Protein AF-A0A5J4Q6Z5-F1 (afdb_monomer_lite)

Sequence (109 aa):
NFHLAFLMHFSRFLGLYPNLNNYHKGDYFDMLNAVFTSEKPQLHASFIYPEEASHLPMLIRMNYKTMHLYKMNRTERIRCLTMINEYYRIHLPGFPELKSLKVLQELFD

Structure (mmCIF, N/CA/C/O backbone):
data_AF-A0A5J4Q6Z5-F1
#
_entry.id   AF-A0A5J4Q6Z5-F1
#
loop_
_atom_site.group_PDB
_atom_site.id
_atom_site.type_symbol
_atom_site.label_atom_id
_atom_site.label_alt_id
_atom_site.label_comp_id
_atom_site.label_asym_id
_atom_site.label_entity_id
_atom_site.label_seq_id
_atom_site.pdbx_PDB_ins_code
_atom_site.Cartn_x
_atom_site.Cartn_y
_atom_site.Cartn_z
_atom_site.occupancy
_atom_site.B_iso_or_equiv
_atom_site.auth_seq_id
_atom_site.auth_comp_id
_atom_site.auth_asym_id
_atom_site.auth_atom_id
_atom_site.pdbx_PDB_model_num
ATOM 1 N N . ASN A 1 1 ? -7.783 -4.307 12.546 1.00 85.62 1 ASN A N 1
ATOM 2 C CA . ASN A 1 1 ? -7.836 -4.750 11.131 1.00 85.62 1 ASN A CA 1
ATOM 3 C C . ASN A 1 1 ? -8.984 -4.150 10.343 1.00 85.62 1 ASN A C 1
ATOM 5 O O . ASN A 1 1 ? -8.794 -3.928 9.158 1.00 85.62 1 ASN A O 1
ATOM 9 N N . PHE A 1 2 ? -10.128 -3.837 10.966 1.00 86.50 2 PHE A N 1
ATOM 10 C CA . PHE A 1 2 ? -11.244 -3.175 10.280 1.00 86.50 2 PHE A CA 1
ATOM 11 C C . PHE A 1 2 ? -10.817 -1.977 9.426 1.00 86.50 2 PHE A C 1
ATOM 13 O O . PHE A 1 2 ? -11.132 -1.952 8.247 1.00 86.50 2 PHE A O 1
ATOM 20 N N . HIS A 1 3 ? -10.026 -1.049 9.969 1.00 83.50 3 HIS A N 1
ATOM 21 C CA . HIS A 1 3 ? -9.583 0.137 9.224 1.00 83.50 3 HIS A CA 1
ATOM 22 C C . HIS A 1 3 ? -8.692 -0.176 8.022 1.00 83.50 3 HIS A C 1
ATOM 24 O O . HIS A 1 3 ? -8.788 0.506 7.010 1.00 83.50 3 HIS A O 1
ATOM 30 N N . LEU A 1 4 ? -7.865 -1.222 8.111 1.00 87.75 4 LEU A N 1
ATOM 31 C CA . LEU A 1 4 ? -7.059 -1.681 6.981 1.00 87.75 4 LEU A CA 1
ATOM 32 C C . LEU A 1 4 ? -7.975 -2.178 5.862 1.00 87.75 4 LEU A C 1
ATOM 34 O O . LEU A 1 4 ? -7.892 -1.688 4.743 1.00 87.75 4 LEU A O 1
ATOM 38 N N . ALA A 1 5 ? 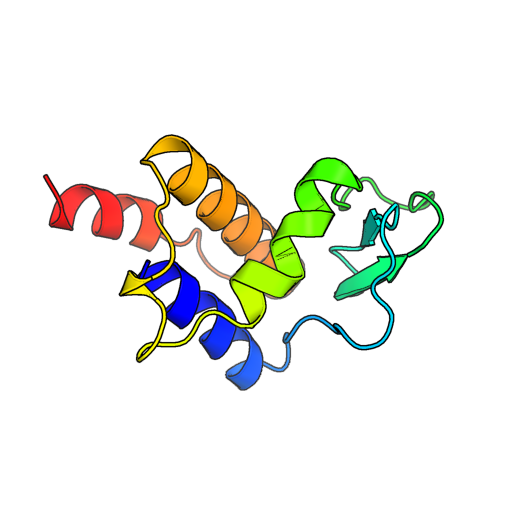-8.911 -3.075 6.187 1.00 89.88 5 ALA A N 1
ATOM 39 C CA . ALA A 1 5 ? -9.905 -3.545 5.226 1.00 89.88 5 ALA A CA 1
ATOM 40 C C . ALA A 1 5 ? -10.736 -2.376 4.669 1.00 89.88 5 ALA A C 1
ATOM 42 O O . ALA A 1 5 ? -10.892 -2.253 3.463 1.00 89.88 5 ALA A O 1
ATOM 43 N N . PHE A 1 6 ? -11.209 -1.467 5.518 1.00 88.56 6 PHE A N 1
ATOM 44 C CA . PHE A 1 6 ? -11.975 -0.303 5.086 1.00 88.56 6 PHE A CA 1
ATOM 45 C C . PHE A 1 6 ? -11.201 0.555 4.078 1.00 88.56 6 PHE A C 1
ATOM 47 O O . PHE A 1 6 ? -11.701 0.783 2.982 1.00 88.56 6 PHE A O 1
ATOM 54 N N . LEU A 1 7 ? -9.975 0.982 4.402 1.00 88.00 7 LEU A N 1
ATOM 55 C CA . LEU A 1 7 ? -9.178 1.840 3.520 1.00 88.00 7 LEU A CA 1
ATOM 56 C C . LEU A 1 7 ? -8.783 1.125 2.221 1.00 88.00 7 LEU A C 1
ATOM 58 O O . LEU A 1 7 ? -8.778 1.742 1.158 1.00 88.00 7 LEU A O 1
ATOM 62 N N . MET A 1 8 ? -8.502 -0.177 2.265 1.00 88.69 8 MET A N 1
ATOM 63 C CA . MET A 1 8 ? -8.201 -0.933 1.047 1.00 88.69 8 MET A CA 1
ATOM 64 C C . MET A 1 8 ? -9.416 -1.090 0.133 1.00 88.69 8 MET A C 1
ATOM 66 O O . MET A 1 8 ? -9.283 -1.047 -1.084 1.00 88.69 8 MET A O 1
ATOM 70 N N . HIS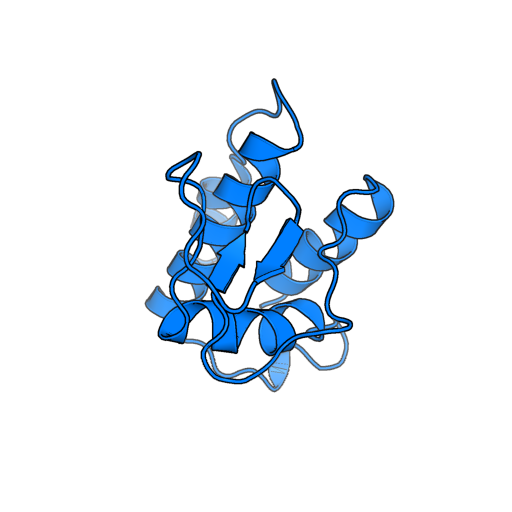 A 1 9 ? -10.612 -1.256 0.694 1.00 88.44 9 HIS A N 1
ATOM 71 C CA . HIS A 1 9 ? -11.838 -1.339 -0.103 1.00 88.44 9 HIS A CA 1
ATOM 72 C C . HIS A 1 9 ? -12.300 0.043 -0.569 1.00 88.44 9 HIS A C 1
ATOM 74 O O . HIS A 1 9 ? -12.860 0.164 -1.657 1.00 88.44 9 HIS A O 1
ATOM 80 N N . PHE A 1 10 ? -12.032 1.089 0.217 1.00 88.06 10 PHE A N 1
ATOM 81 C CA . PHE A 1 10 ? -12.356 2.468 -0.131 1.00 88.06 10 PHE A CA 1
ATOM 82 C C . PHE A 1 10 ? -11.608 2.940 -1.384 1.00 88.06 10 PHE A C 1
ATOM 84 O O . PHE A 1 10 ? -12.213 3.594 -2.233 1.00 88.06 10 PHE A O 1
ATOM 91 N N . SER A 1 11 ? -10.358 2.503 -1.588 1.00 89.12 11 SER A N 1
ATOM 92 C CA . SER A 1 11 ? -9.579 2.876 -2.778 1.00 89.12 11 SER A CA 1
ATOM 93 C C . SER A 1 11 ? -10.249 2.417 -4.075 1.00 89.12 11 SER A C 1
ATOM 95 O O . SER A 1 11 ? -10.138 3.091 -5.097 1.00 89.12 11 SER A O 1
ATOM 97 N N . ARG A 1 12 ? -11.035 1.329 -4.032 1.00 89.44 12 ARG A N 1
ATOM 98 C CA . ARG A 1 12 ? -11.832 0.859 -5.172 1.00 89.44 12 ARG A CA 1
ATOM 99 C C . ARG A 1 12 ? -12.921 1.839 -5.581 1.00 89.44 12 ARG A C 1
ATOM 101 O O . ARG A 1 12 ? -13.134 2.031 -6.772 1.00 89.44 12 ARG A O 1
ATOM 108 N N . PHE A 1 13 ? -13.588 2.468 -4.619 1.00 87.38 13 PHE A N 1
ATOM 109 C CA . PHE A 1 13 ? -14.615 3.471 -4.910 1.00 87.38 13 PHE A CA 1
ATOM 110 C C . PHE A 1 13 ? -14.021 4.771 -5.458 1.00 87.38 13 PHE A C 1
ATOM 112 O O . PHE A 1 13 ? -14.701 5.492 -6.177 1.00 87.38 13 PHE A O 1
ATOM 119 N N . LEU A 1 14 ? -12.748 5.036 -5.162 1.00 88.06 14 LEU A N 1
ATOM 120 C CA . LEU A 1 14 ? -12.006 6.181 -5.686 1.00 88.06 14 LEU A CA 1
ATOM 121 C C . LEU A 1 14 ? -11.369 5.923 -7.060 1.00 88.06 14 LEU A C 1
ATOM 123 O O . LEU A 1 14 ? -10.769 6.830 -7.624 1.00 88.06 14 LEU A O 1
ATOM 127 N N . GLY A 1 15 ? -11.467 4.701 -7.597 1.00 89.25 15 GLY A N 1
ATOM 128 C CA . GLY A 1 15 ? -10.795 4.322 -8.846 1.00 89.25 15 GLY A CA 1
ATOM 129 C C . GLY A 1 15 ? -9.282 4.114 -8.706 1.00 89.25 15 GLY A C 1
ATOM 130 O O . GLY A 1 15 ? -8.582 4.054 -9.708 1.00 89.25 15 GLY A O 1
ATOM 131 N N . LEU A 1 16 ? -8.780 3.973 -7.475 1.00 89.69 16 LEU A N 1
ATOM 132 C CA . LEU A 1 16 ? -7.359 3.862 -7.128 1.00 89.69 16 LEU A CA 1
ATOM 133 C C . LEU A 1 16 ? -7.007 2.465 -6.606 1.00 89.69 16 LEU A C 1
ATOM 135 O O . LEU A 1 16 ? -6.146 2.310 -5.740 1.00 89.69 16 LEU A O 1
ATOM 139 N N . TYR A 1 17 ? -7.728 1.432 -7.034 1.00 90.25 17 TYR A N 1
ATOM 140 C CA . TYR A 1 17 ? -7.481 0.086 -6.530 1.00 90.25 17 TYR A CA 1
ATOM 141 C C . TYR A 1 17 ? -6.177 -0.478 -7.115 1.00 90.25 17 TYR A C 1
ATOM 143 O O . TYR A 1 17 ? -6.036 -0.487 -8.339 1.00 90.25 17 TYR A O 1
ATOM 151 N N . PRO A 1 18 ? -5.243 -0.974 -6.284 1.00 90.56 18 PRO A N 1
ATOM 152 C CA . PRO A 1 18 ? -3.979 -1.514 -6.769 1.00 90.56 18 PRO A CA 1
ATOM 153 C C . PRO A 1 18 ? -4.193 -2.757 -7.639 1.00 90.56 18 PRO A C 1
ATOM 155 O O . PRO A 1 18 ? -5.023 -3.621 -7.334 1.00 90.56 18 PRO A O 1
ATOM 158 N N . ASN A 1 19 ? -3.419 -2.871 -8.717 1.00 87.44 19 ASN A N 1
ATOM 159 C CA . ASN A 1 19 ? -3.485 -4.010 -9.621 1.00 87.44 19 ASN A CA 1
ATOM 160 C C . ASN A 1 19 ? -2.692 -5.199 -9.058 1.00 87.44 19 ASN A C 1
ATOM 162 O O . ASN A 1 19 ? -1.479 -5.134 -8.866 1.00 87.44 19 ASN A O 1
ATOM 166 N N . LEU A 1 20 ? -3.396 -6.308 -8.828 1.00 81.38 20 LEU A N 1
ATOM 167 C CA . LEU A 1 20 ? -2.844 -7.534 -8.249 1.00 81.38 20 LEU A CA 1
ATOM 168 C C . LEU A 1 20 ? -2.485 -8.625 -9.261 1.00 81.38 20 LEU A C 1
ATOM 170 O O . LEU A 1 20 ? -1.943 -9.654 -8.861 1.00 81.38 20 LEU A O 1
ATOM 174 N N . ASN A 1 21 ? -2.837 -8.461 -10.534 1.00 80.94 21 ASN A N 1
ATOM 175 C CA . ASN A 1 21 ? -2.953 -9.596 -11.452 1.00 80.94 21 ASN A CA 1
ATOM 176 C C . ASN A 1 21 ? -1.616 -10.283 -11.778 1.00 80.94 21 ASN A C 1
ATOM 178 O O . ASN A 1 21 ? -1.632 -11.428 -12.215 1.00 80.94 21 ASN A O 1
ATOM 182 N N . ASN A 1 22 ? -0.483 -9.626 -11.511 1.00 79.81 22 ASN A N 1
ATOM 183 C CA . ASN A 1 22 ? 0.845 -10.072 -11.936 1.00 79.81 22 ASN A CA 1
ATOM 184 C C . ASN A 1 22 ? 1.876 -10.110 -10.796 1.00 79.81 22 ASN A C 1
ATOM 186 O O . ASN A 1 22 ? 3.063 -9.957 -11.057 1.00 79.81 22 ASN A O 1
ATOM 190 N N . TYR A 1 23 ? 1.450 -10.264 -9.538 1.00 91.69 23 TYR A N 1
ATOM 191 C CA . TYR A 1 23 ? 2.409 -10.386 -8.437 1.00 91.69 23 TYR A CA 1
ATOM 192 C C . TYR A 1 23 ? 3.189 -11.706 -8.502 1.00 91.69 23 TYR A C 1
ATOM 194 O O . TYR A 1 23 ? 2.594 -12.787 -8.462 1.00 91.69 23 TYR A O 1
ATOM 202 N N . HIS A 1 24 ? 4.515 -11.607 -8.461 1.00 93.38 24 HIS A N 1
ATOM 203 C CA . HIS A 1 24 ? 5.439 -12.712 -8.246 1.00 93.38 24 HIS A CA 1
ATOM 204 C C . HIS A 1 24 ? 6.324 -12.452 -7.025 1.00 93.38 24 HIS A C 1
ATOM 206 O O . HIS A 1 24 ? 6.654 -11.320 -6.667 1.00 93.38 24 HIS A O 1
ATOM 212 N N . LYS A 1 25 ? 6.743 -13.531 -6.356 1.00 93.00 25 LYS A N 1
ATOM 213 C CA . LYS A 1 25 ? 7.673 -13.423 -5.229 1.00 93.00 25 LYS A CA 1
ATOM 214 C C . LYS A 1 25 ? 8.982 -12.794 -5.713 1.00 93.00 25 LYS A C 1
ATOM 216 O O . LYS A 1 25 ? 9.646 -13.366 -6.569 1.00 93.00 25 LYS A O 1
ATOM 221 N N . GLY A 1 26 ? 9.369 -11.674 -5.108 1.00 95.19 26 GLY A N 1
ATOM 222 C CA . GLY A 1 26 ? 10.545 -10.903 -5.520 1.00 95.19 26 GLY A CA 1
ATOM 223 C C . GLY A 1 26 ? 10.206 -9.601 -6.246 1.00 95.19 26 GLY A C 1
ATOM 224 O O . GLY A 1 26 ? 11.097 -8.774 -6.396 1.00 95.19 26 GLY A O 1
ATOM 225 N N . ASP A 1 27 ? 8.941 -9.380 -6.612 1.00 96.81 27 ASP A N 1
ATOM 226 C CA . ASP A 1 27 ? 8.518 -8.129 -7.235 1.00 96.81 27 ASP A CA 1
ATOM 227 C C . ASP A 1 27 ? 8.478 -6.968 -6.237 1.00 96.81 27 ASP A C 1
ATOM 229 O O . ASP A 1 27 ? 8.059 -7.111 -5.084 1.00 96.81 27 ASP A O 1
ATOM 233 N N . TYR A 1 28 ? 8.850 -5.794 -6.730 1.00 96.44 28 TYR A N 1
ATOM 234 C CA . TYR A 1 28 ? 8.587 -4.503 -6.117 1.00 96.44 28 TYR A CA 1
ATOM 235 C C . TYR A 1 28 ? 7.118 -4.131 -6.318 1.00 96.44 28 TYR A C 1
ATOM 237 O O . TYR A 1 28 ? 6.450 -4.632 -7.223 1.00 96.44 28 TYR A O 1
ATOM 245 N N . PHE A 1 29 ? 6.618 -3.204 -5.506 1.00 95.88 29 PHE A N 1
ATOM 246 C CA . PHE A 1 29 ? 5.356 -2.533 -5.801 1.00 95.88 29 PHE A CA 1
ATOM 247 C C . PHE A 1 29 ? 5.624 -1.075 -6.153 1.00 95.88 29 PHE A C 1
ATOM 249 O O . PHE A 1 29 ? 6.092 -0.304 -5.315 1.00 95.88 29 PHE A O 1
ATOM 256 N N . ASP A 1 30 ? 5.335 -0.703 -7.394 1.00 95.62 30 ASP A N 1
ATOM 257 C CA . ASP A 1 30 ? 5.357 0.676 -7.851 1.00 95.62 30 ASP A CA 1
ATOM 258 C C . ASP A 1 30 ? 4.124 1.394 -7.290 1.00 95.62 30 ASP A C 1
ATOM 260 O O . ASP A 1 30 ? 2.989 1.132 -7.695 1.00 95.62 30 ASP A O 1
ATOM 264 N N . MET A 1 31 ? 4.341 2.295 -6.328 1.00 94.62 31 MET A N 1
ATOM 265 C CA . MET A 1 31 ? 3.240 2.999 -5.671 1.00 94.62 31 MET A CA 1
ATOM 266 C C . MET A 1 31 ? 2.609 4.062 -6.566 1.00 94.62 31 MET A C 1
ATOM 268 O O . MET A 1 31 ? 1.435 4.374 -6.376 1.00 94.62 31 MET A O 1
ATOM 272 N N . LEU A 1 32 ? 3.362 4.610 -7.524 1.00 94.25 32 LEU A N 1
ATOM 273 C CA . LEU A 1 32 ? 2.877 5.642 -8.434 1.00 94.25 32 LEU A CA 1
ATOM 274 C C . LEU A 1 32 ? 1.968 5.035 -9.500 1.00 94.25 32 LEU A C 1
ATOM 276 O O . LEU A 1 32 ? 0.887 5.552 -9.755 1.00 94.25 32 LEU A O 1
ATOM 280 N N . ASN A 1 33 ? 2.383 3.908 -10.076 1.00 94.00 33 ASN A N 1
ATOM 281 C CA . ASN A 1 33 ? 1.618 3.205 -11.106 1.00 94.00 33 ASN A CA 1
ATOM 282 C C . ASN A 1 33 ? 0.648 2.157 -10.533 1.00 94.00 33 ASN A C 1
ATOM 284 O O . ASN A 1 33 ? -0.143 1.580 -11.276 1.00 94.00 33 ASN A O 1
ATOM 288 N N . ALA A 1 34 ? 0.694 1.919 -9.219 1.00 94.25 34 ALA A N 1
ATOM 289 C CA . ALA A 1 34 ? -0.155 0.977 -8.492 1.00 94.25 34 ALA A CA 1
ATOM 290 C C . ALA A 1 34 ? -0.088 -0.472 -9.021 1.00 94.25 34 ALA A C 1
ATOM 292 O O . ALA A 1 34 ? -1.099 -1.182 -9.063 1.00 94.25 34 ALA A O 1
ATOM 293 N N . VAL A 1 35 ? 1.105 -0.916 -9.423 1.00 94.62 35 VAL A N 1
ATOM 294 C CA . VAL A 1 35 ? 1.363 -2.227 -10.041 1.00 94.62 35 VAL A CA 1
ATOM 295 C C . VAL A 1 35 ? 2.588 -2.897 -9.424 1.00 94.62 35 VAL A C 1
ATOM 297 O O . VAL A 1 35 ? 3.487 -2.235 -8.910 1.00 94.62 35 VAL A O 1
ATOM 300 N N . PHE A 1 36 ? 2.647 -4.224 -9.508 1.00 95.31 36 PHE A N 1
ATOM 301 C CA . PHE A 1 36 ? 3.875 -4.962 -9.215 1.00 95.31 36 PHE A CA 1
ATOM 302 C C . PHE A 1 36 ? 4.837 -4.924 -10.403 1.00 95.31 36 PHE A C 1
ATOM 304 O O . PHE A 1 36 ? 4.406 -5.016 -11.555 1.00 95.31 36 PHE A O 1
ATOM 311 N N . THR A 1 37 ? 6.132 -4.807 -10.113 1.00 95.44 37 THR A N 1
ATOM 312 C CA . THR A 1 37 ? 7.208 -4.776 -11.110 1.00 95.44 37 THR A CA 1
ATOM 313 C C . THR A 1 37 ? 8.366 -5.665 -10.667 1.00 95.44 37 THR A C 1
ATOM 315 O O . THR A 1 37 ? 8.798 -5.610 -9.517 1.00 95.44 37 THR A O 1
ATOM 318 N N . SER A 1 38 ? 8.916 -6.472 -11.575 1.00 96.12 38 SER A N 1
ATOM 319 C CA . SER A 1 38 ? 10.057 -7.348 -11.254 1.00 96.12 38 SER A CA 1
ATOM 320 C C . SER A 1 38 ? 11.381 -6.597 -11.123 1.00 96.12 38 SER A C 1
ATOM 322 O O . SER A 1 38 ? 12.319 -7.084 -10.497 1.00 96.12 38 SER A O 1
ATOM 324 N N . GLU A 1 39 ? 11.450 -5.384 -11.667 1.00 95.69 39 GLU A N 1
ATOM 325 C CA . GLU A 1 39 ? 12.590 -4.487 -11.520 1.00 95.69 39 GLU A CA 1
ATOM 326 C C . GLU A 1 39 ? 12.245 -3.314 -10.602 1.00 95.69 39 GLU A C 1
ATOM 328 O O . GLU A 1 39 ? 11.098 -2.858 -10.538 1.00 95.69 39 GLU A O 1
ATOM 333 N N . LYS A 1 40 ? 13.265 -2.801 -9.907 1.00 96.75 40 LYS A N 1
ATOM 334 C CA . LYS A 1 40 ? 13.152 -1.586 -9.101 1.00 96.75 40 LYS A CA 1
ATOM 335 C C . LYS A 1 40 ? 12.838 -0.392 -10.016 1.00 96.75 40 LYS A C 1
ATOM 337 O O . LYS A 1 40 ? 13.630 -0.143 -10.931 1.00 96.75 40 LYS A O 1
ATOM 342 N N . PRO A 1 41 ? 11.773 0.391 -9.748 1.00 96.50 41 PRO A N 1
ATOM 343 C CA . PRO A 1 41 ? 11.516 1.632 -10.474 1.00 96.50 41 PRO A CA 1
ATOM 344 C C . PRO A 1 41 ? 12.723 2.580 -10.428 1.00 96.50 41 PRO A C 1
ATOM 346 O O . PRO A 1 41 ? 13.286 2.830 -9.362 1.00 96.50 41 PRO A O 1
ATOM 349 N N . GLN A 1 42 ? 13.134 3.093 -11.592 1.00 96.44 42 GLN A N 1
ATOM 350 C CA . GLN A 1 42 ? 14.331 3.942 -11.733 1.00 96.44 42 GLN A CA 1
ATOM 351 C C . GLN A 1 42 ? 14.012 5.442 -11.768 1.00 96.44 42 GLN A C 1
ATOM 353 O O . GLN A 1 42 ? 14.876 6.267 -11.488 1.00 96.44 42 GLN A O 1
ATOM 358 N N . LEU A 1 43 ? 12.775 5.806 -12.119 1.00 95.94 43 LEU A N 1
ATOM 359 C CA . LEU A 1 43 ? 12.375 7.198 -12.358 1.00 95.94 43 LEU A CA 1
ATOM 360 C C . LEU A 1 43 ? 11.877 7.922 -11.098 1.00 95.94 43 LEU A C 1
ATOM 362 O O . LEU A 1 43 ? 11.743 9.142 -11.108 1.00 95.94 43 LEU A O 1
ATOM 366 N N . HIS A 1 44 ? 11.591 7.196 -10.015 1.00 95.19 44 HIS A N 1
ATOM 367 C CA . HIS A 1 44 ? 11.123 7.765 -8.752 1.00 95.19 44 HIS A CA 1
ATOM 368 C C . HIS A 1 44 ? 11.450 6.861 -7.561 1.00 95.19 44 HIS A C 1
ATOM 370 O O . HIS A 1 44 ? 11.726 5.672 -7.705 1.00 95.19 44 HIS A O 1
ATOM 376 N N . ALA A 1 45 ? 11.364 7.430 -6.357 1.00 94.62 45 ALA A N 1
ATOM 377 C CA . ALA A 1 45 ? 11.594 6.717 -5.101 1.00 94.62 45 ALA A CA 1
ATOM 378 C C . ALA A 1 45 ? 10.321 6.095 -4.490 1.00 94.62 45 ALA A C 1
ATOM 380 O O . ALA A 1 45 ? 10.406 5.383 -3.496 1.00 94.62 45 ALA A O 1
ATOM 381 N N . SER A 1 46 ? 9.142 6.358 -5.064 1.00 95.19 46 SER A N 1
ATOM 382 C CA . SER A 1 46 ? 7.852 5.869 -4.556 1.00 95.19 46 SER A CA 1
ATOM 383 C C . SER A 1 46 ? 7.589 4.413 -4.945 1.00 95.19 46 SER A C 1
ATOM 385 O O . SER A 1 46 ? 6.805 4.128 -5.847 1.00 95.19 46 SER A O 1
ATOM 387 N N . PHE A 1 47 ? 8.264 3.486 -4.278 1.00 95.56 47 PHE A N 1
ATOM 388 C CA . PHE A 1 47 ? 8.070 2.050 -4.459 1.00 95.56 47 PHE A CA 1
ATOM 389 C C . PHE A 1 47 ? 8.273 1.304 -3.137 1.00 95.56 47 PHE A C 1
ATOM 391 O O . PHE A 1 47 ? 8.871 1.827 -2.199 1.00 95.56 47 PHE A O 1
ATOM 398 N N . ILE A 1 48 ? 7.795 0.065 -3.079 1.00 94.62 48 ILE A N 1
ATOM 399 C CA . ILE A 1 48 ? 7.944 -0.826 -1.925 1.00 94.62 48 ILE A CA 1
ATOM 400 C C . ILE A 1 48 ? 8.865 -1.979 -2.313 1.00 94.62 48 ILE A C 1
ATOM 402 O O . ILE A 1 48 ? 8.739 -2.548 -3.401 1.00 94.62 48 ILE A O 1
ATOM 406 N N . TYR A 1 49 ? 9.797 -2.317 -1.423 1.00 95.88 49 TYR A N 1
ATOM 407 C CA . TYR A 1 49 ? 10.736 -3.416 -1.632 1.00 95.88 49 TYR A CA 1
ATOM 408 C C . TYR A 1 49 ? 10.040 -4.785 -1.581 1.00 95.88 49 TYR A C 1
ATOM 410 O O . TYR A 1 49 ? 9.016 -4.926 -0.909 1.00 95.88 49 TYR A O 1
ATOM 418 N N . PRO A 1 50 ? 10.606 -5.824 -2.220 1.00 95.56 50 PRO A N 1
ATOM 419 C CA . PRO A 1 50 ? 9.924 -7.105 -2.387 1.00 95.56 50 PRO A CA 1
ATOM 420 C C . PRO A 1 50 ? 9.492 -7.810 -1.104 1.00 95.56 50 PRO A C 1
ATOM 422 O O . PRO A 1 50 ? 8.433 -8.438 -1.065 1.00 95.56 50 PRO A O 1
ATOM 425 N N . GLU A 1 51 ? 10.296 -7.700 -0.045 1.00 92.00 51 GLU A N 1
ATOM 426 C CA . GLU A 1 51 ? 9.971 -8.270 1.262 1.00 92.00 51 GLU A CA 1
ATOM 427 C C . GLU A 1 51 ? 8.644 -7.708 1.785 1.00 92.00 51 GLU A C 1
ATOM 429 O O . GLU A 1 51 ? 7.731 -8.459 2.121 1.00 92.00 51 GLU A O 1
ATOM 434 N N . GLU A 1 52 ? 8.493 -6.387 1.762 1.00 89.50 52 GLU A N 1
ATOM 435 C CA . GLU A 1 52 ? 7.298 -5.708 2.255 1.00 89.50 52 GLU A CA 1
ATOM 436 C C . GLU A 1 52 ? 6.131 -5.804 1.267 1.00 89.50 52 GLU A C 1
ATOM 438 O O . GLU A 1 52 ? 4.989 -6.035 1.675 1.00 89.50 52 GLU A O 1
ATOM 443 N N . ALA A 1 53 ? 6.417 -5.703 -0.033 1.00 92.19 53 ALA A N 1
ATOM 444 C CA . ALA A 1 53 ? 5.437 -5.827 -1.106 1.00 92.19 53 ALA A CA 1
ATOM 445 C C . ALA A 1 53 ? 4.762 -7.210 -1.104 1.00 92.19 53 ALA A C 1
ATOM 447 O O . ALA A 1 53 ? 3.583 -7.320 -1.439 1.00 92.19 53 ALA A O 1
ATOM 448 N N . SER A 1 54 ? 5.451 -8.254 -0.626 1.00 90.38 54 SER A N 1
ATOM 449 C CA . SER A 1 54 ? 4.877 -9.598 -0.470 1.00 90.38 54 SER A CA 1
ATOM 450 C C . SER A 1 54 ? 3.657 -9.661 0.458 1.00 90.38 54 SER A C 1
ATOM 452 O O . SER A 1 54 ? 2.839 -10.579 0.359 1.00 90.38 54 SER A O 1
ATOM 454 N N . HIS A 1 55 ? 3.485 -8.669 1.335 1.00 86.75 55 HIS A N 1
ATOM 455 C CA . HIS A 1 55 ? 2.349 -8.583 2.248 1.00 86.75 55 HIS A CA 1
ATOM 456 C C . HIS A 1 55 ? 1.138 -7.850 1.650 1.00 86.75 55 HIS A C 1
ATOM 458 O O . HIS A 1 55 ? 0.026 -7.980 2.168 1.00 86.75 55 HIS A O 1
ATOM 464 N N . LEU A 1 56 ? 1.304 -7.108 0.551 1.00 88.19 56 LEU A N 1
ATOM 465 C CA . LEU A 1 56 ? 0.215 -6.351 -0.071 1.00 88.19 56 LEU A CA 1
ATOM 466 C C . LEU A 1 56 ? -0.947 -7.222 -0.565 1.00 88.19 56 LEU A C 1
ATOM 468 O O . LEU A 1 56 ? -2.092 -6.870 -0.272 1.00 88.19 56 LEU A O 1
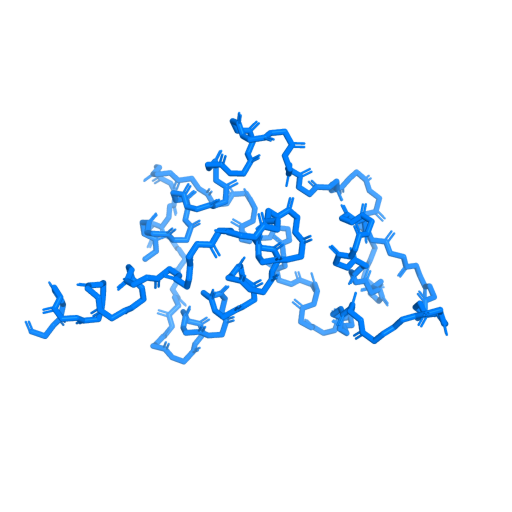ATOM 472 N N . PRO A 1 57 ? -0.734 -8.370 -1.241 1.00 88.38 57 PRO A N 1
ATOM 473 C CA . PRO A 1 57 ? -1.845 -9.221 -1.672 1.00 88.38 57 PRO A CA 1
ATOM 474 C C . PRO A 1 57 ? -2.721 -9.673 -0.500 1.00 88.38 57 PRO A C 1
ATOM 476 O O . PRO A 1 57 ? -3.942 -9.772 -0.612 1.00 88.38 57 PRO A O 1
ATOM 479 N N . MET A 1 58 ? -2.086 -9.920 0.644 1.00 86.06 58 MET A N 1
ATOM 480 C CA . MET A 1 58 ? -2.726 -10.341 1.882 1.00 86.06 58 MET A CA 1
ATOM 481 C C . MET A 1 58 ? -3.579 -9.207 2.476 1.00 86.06 58 MET A C 1
ATOM 483 O O . MET A 1 58 ? -4.734 -9.440 2.840 1.00 86.06 58 MET A O 1
ATOM 487 N N . LEU A 1 59 ? -3.053 -7.978 2.472 1.00 85.25 59 LEU A N 1
ATOM 488 C CA . LEU A 1 59 ? -3.748 -6.758 2.891 1.00 85.25 59 LEU A CA 1
ATOM 489 C C . LEU A 1 59 ? -4.943 -6.422 1.984 1.00 85.25 59 LEU A C 1
ATOM 491 O O . LEU A 1 59 ? -6.024 -6.112 2.478 1.00 85.25 59 LEU A O 1
ATOM 495 N N . ILE A 1 60 ? -4.771 -6.540 0.667 1.00 85.56 60 ILE A N 1
ATOM 496 C CA . ILE A 1 60 ? -5.804 -6.238 -0.333 1.00 85.56 60 ILE A CA 1
ATOM 497 C C . ILE A 1 60 ? -6.952 -7.262 -0.285 1.00 85.56 60 ILE A C 1
ATOM 499 O O . ILE A 1 60 ? -8.119 -6.903 -0.421 1.00 85.56 60 ILE A O 1
ATOM 503 N N . ARG A 1 61 ? -6.649 -8.546 -0.047 1.00 86.19 61 ARG A N 1
ATOM 504 C CA . ARG A 1 61 ? -7.667 -9.607 0.090 1.00 86.19 61 ARG A CA 1
ATOM 505 C C . ARG A 1 61 ? -8.417 -9.573 1.423 1.00 86.19 61 ARG A C 1
ATOM 507 O O . ARG A 1 61 ? -9.453 -10.233 1.553 1.00 86.19 61 ARG A O 1
ATOM 514 N N . MET A 1 62 ? -7.910 -8.834 2.410 1.00 89.62 62 MET A N 1
ATOM 515 C CA . MET A 1 62 ? -8.569 -8.675 3.700 1.00 89.62 62 MET A CA 1
ATOM 516 C C . MET A 1 62 ? -9.958 -8.063 3.497 1.00 89.62 62 MET A C 1
ATOM 518 O O . MET A 1 62 ? -10.119 -7.050 2.823 1.00 89.62 62 MET A O 1
ATOM 522 N N . ASN A 1 63 ? -10.984 -8.674 4.083 1.00 88.94 63 ASN A N 1
ATOM 523 C CA . ASN A 1 63 ? -12.355 -8.172 4.033 1.00 88.94 63 ASN A CA 1
ATOM 524 C C . ASN A 1 63 ? -12.997 -8.232 5.423 1.00 88.94 63 ASN A C 1
ATOM 526 O O . ASN A 1 63 ? -12.458 -8.854 6.336 1.00 88.94 63 ASN A O 1
ATOM 530 N N . TYR A 1 64 ? -14.165 -7.613 5.593 1.00 89.88 64 TYR A N 1
ATOM 531 C CA . TYR A 1 64 ? -14.818 -7.517 6.904 1.00 89.88 64 TYR A CA 1
ATOM 532 C C . TYR A 1 64 ? -15.149 -8.870 7.541 1.00 89.88 64 TYR A C 1
ATOM 534 O O . TYR A 1 64 ? -15.118 -8.990 8.764 1.00 89.88 64 TYR A O 1
ATOM 542 N N . LYS A 1 65 ? -15.421 -9.902 6.732 1.00 90.25 65 LYS A N 1
ATOM 543 C CA . LYS A 1 65 ? -15.719 -11.245 7.240 1.00 90.25 65 LYS A CA 1
ATOM 544 C C . LYS A 1 65 ? -14.460 -11.948 7.729 1.00 90.25 65 LYS A C 1
ATOM 546 O O . LYS A 1 65 ? -14.518 -12.622 8.744 1.00 90.25 65 LYS A O 1
ATOM 551 N N . THR A 1 66 ? -13.328 -11.789 7.044 1.00 89.00 66 THR A N 1
ATOM 552 C CA . THR A 1 66 ? -12.095 -12.546 7.330 1.00 89.00 66 THR A CA 1
ATOM 553 C C . THR A 1 66 ? -11.046 -11.761 8.113 1.00 89.00 66 THR A C 1
ATOM 555 O O . THR A 1 66 ? -10.097 -12.359 8.607 1.00 89.00 66 THR A O 1
ATOM 558 N N . MET A 1 67 ? -11.203 -10.445 8.294 1.00 90.38 67 MET A N 1
ATOM 559 C CA . MET A 1 67 ? -10.193 -9.571 8.913 1.00 90.38 67 MET A CA 1
ATOM 560 C C . MET A 1 67 ? -9.730 -10.011 10.310 1.00 90.38 67 MET A C 1
ATOM 562 O O . MET A 1 67 ? -8.615 -9.688 10.711 1.00 90.38 67 MET A O 1
ATOM 566 N N . HIS A 1 68 ? -10.563 -10.730 11.063 1.00 87.88 68 HIS A N 1
ATOM 567 C CA . HIS A 1 68 ? -10.249 -11.211 12.412 1.00 87.88 68 HIS A CA 1
ATOM 568 C C . HIS A 1 68 ? -9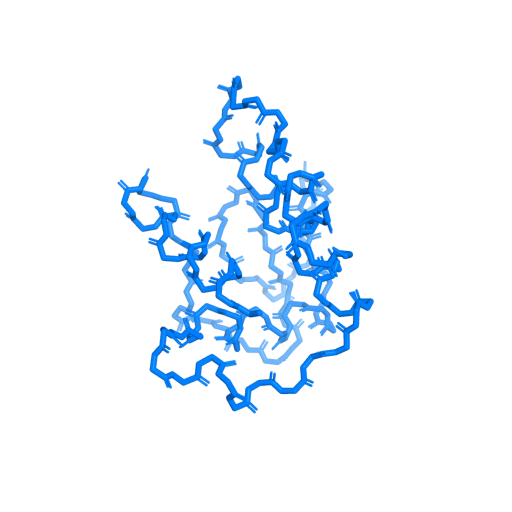.272 -12.404 12.421 1.00 87.88 68 HIS A C 1
ATOM 570 O O . HIS A 1 68 ? -8.647 -12.680 13.449 1.00 87.88 68 HIS A O 1
ATOM 576 N N . LEU A 1 69 ? -9.116 -13.087 11.279 1.00 88.81 69 LEU A N 1
ATOM 577 C CA . LEU A 1 69 ? -8.169 -14.191 11.087 1.00 88.81 69 LEU A CA 1
ATOM 578 C C . LEU A 1 69 ? -6.720 -13.697 10.980 1.00 88.81 69 LEU A C 1
ATOM 580 O O . LEU A 1 69 ? -5.783 -14.433 11.269 1.00 88.81 69 LEU A O 1
ATOM 584 N N . TYR A 1 70 ? -6.532 -12.431 10.611 1.00 86.56 70 TYR A N 1
ATOM 585 C CA . TYR A 1 70 ? -5.222 -11.815 10.446 1.00 86.56 70 TYR A CA 1
ATOM 586 C C . TYR A 1 70 ? -4.679 -11.369 11.808 1.00 86.56 70 TYR A C 1
ATOM 588 O O . TYR A 1 70 ? -5.082 -10.340 12.354 1.00 86.56 70 TYR A O 1
ATOM 596 N N . LYS A 1 71 ? -3.765 -12.140 12.395 1.00 87.44 71 LYS A N 1
ATOM 597 C CA . LYS A 1 71 ? -3.144 -11.793 13.681 1.00 87.44 71 LYS A CA 1
ATOM 598 C C . LYS A 1 71 ? -1.999 -10.807 13.458 1.00 87.44 71 LYS A C 1
ATOM 600 O O . LYS A 1 71 ? -0.863 -11.214 13.289 1.00 87.44 71 LYS A O 1
ATOM 605 N N . MET A 1 72 ? -2.329 -9.516 13.442 1.00 85.31 72 MET A N 1
ATOM 606 C CA . MET A 1 72 ? -1.347 -8.434 13.327 1.00 85.31 72 MET A CA 1
ATOM 607 C C . MET A 1 72 ? -1.088 -7.806 14.693 1.00 85.31 72 MET A C 1
ATOM 609 O O . MET A 1 72 ? -2.041 -7.506 15.415 1.00 85.31 72 MET A O 1
ATOM 613 N N . ASN A 1 73 ? 0.168 -7.549 15.033 1.00 86.88 73 ASN A N 1
ATOM 614 C CA . ASN A 1 73 ? 0.556 -6.770 16.203 1.00 86.88 73 ASN A CA 1
ATOM 615 C C . ASN A 1 73 ? 0.436 -5.251 15.938 1.00 86.88 73 ASN A C 1
ATOM 617 O O . ASN A 1 73 ? 0.061 -4.809 14.848 1.00 86.88 73 ASN A O 1
ATOM 621 N N . ARG A 1 74 ? 0.696 -4.424 16.961 1.00 82.12 74 ARG A N 1
ATOM 622 C CA . ARG A 1 74 ? 0.583 -2.955 16.861 1.00 82.12 74 ARG A CA 1
ATOM 623 C C . ARG A 1 74 ? 1.509 -2.384 15.783 1.00 82.12 74 ARG A C 1
ATOM 625 O O . ARG A 1 74 ? 1.060 -1.571 14.981 1.00 82.12 74 ARG A O 1
ATOM 632 N N . THR A 1 75 ? 2.757 -2.836 15.747 1.00 85.00 75 THR A N 1
ATOM 633 C CA . THR A 1 75 ? 3.785 -2.371 14.809 1.00 85.00 75 THR A CA 1
ATOM 634 C C . THR A 1 75 ? 3.416 -2.691 13.364 1.00 85.00 75 THR A C 1
ATOM 636 O O . THR A 1 75 ? 3.462 -1.813 12.508 1.00 85.00 75 THR A O 1
ATOM 639 N N . GLU A 1 76 ? 2.958 -3.914 13.093 1.00 86.31 76 GLU A N 1
ATOM 640 C CA . GLU A 1 76 ? 2.522 -4.333 11.756 1.00 86.31 76 GLU A CA 1
ATOM 641 C C . GLU A 1 76 ? 1.335 -3.505 11.262 1.00 86.31 76 GLU A C 1
ATOM 643 O O . GLU A 1 76 ? 1.312 -3.071 10.110 1.00 86.31 76 GLU A O 1
ATOM 648 N N . ARG A 1 77 ? 0.361 -3.233 12.141 1.00 86.19 77 ARG A N 1
ATOM 649 C CA . ARG A 1 77 ? -0.790 -2.386 11.798 1.00 86.19 77 ARG A CA 1
ATOM 650 C C . ARG A 1 77 ? -0.371 -0.960 11.469 1.00 86.19 77 ARG A C 1
ATOM 652 O O . ARG A 1 77 ? -0.866 -0.416 10.487 1.00 86.19 77 ARG A O 1
ATOM 659 N N . ILE A 1 78 ? 0.523 -0.371 12.265 1.00 83.81 78 ILE A N 1
ATOM 660 C CA . ILE A 1 78 ? 1.051 0.975 12.009 1.00 83.81 78 ILE A CA 1
ATOM 661 C C . ILE A 1 78 ? 1.771 0.999 10.660 1.00 83.81 78 ILE A C 1
ATOM 663 O O . ILE A 1 78 ? 1.460 1.855 9.842 1.00 83.81 78 ILE A O 1
ATOM 667 N N . ARG A 1 79 ? 2.637 0.016 10.378 1.00 85.69 79 ARG A N 1
ATOM 668 C CA . ARG A 1 79 ? 3.351 -0.078 9.097 1.00 85.69 79 ARG A CA 1
ATOM 669 C C . ARG A 1 79 ? 2.394 -0.132 7.903 1.00 85.69 79 ARG A C 1
ATOM 671 O O . ARG A 1 79 ? 2.559 0.633 6.957 1.00 85.69 79 ARG A O 1
ATOM 678 N N . CYS A 1 80 ? 1.368 -0.984 7.954 1.00 87.06 80 CYS A N 1
ATOM 679 C CA . CYS A 1 80 ? 0.373 -1.060 6.882 1.00 87.06 80 CYS A CA 1
ATOM 680 C C . CYS A 1 80 ? -0.424 0.239 6.730 1.00 87.06 80 CYS A C 1
ATOM 682 O O . CYS A 1 80 ? -0.676 0.664 5.609 1.00 87.06 80 CYS A O 1
ATOM 684 N N . LEU A 1 81 ? -0.815 0.886 7.831 1.00 86.00 81 LEU A N 1
ATOM 685 C CA . LEU A 1 81 ? -1.531 2.159 7.757 1.00 86.00 81 LEU A CA 1
ATOM 686 C C . LEU A 1 81 ? -0.668 3.276 7.159 1.00 86.00 81 LEU A C 1
ATOM 688 O O . LEU A 1 81 ? -1.176 4.039 6.343 1.00 86.00 81 LEU A O 1
ATOM 692 N N . THR A 1 82 ? 0.613 3.360 7.528 1.00 85.75 82 THR A N 1
ATOM 693 C CA . THR A 1 82 ? 1.555 4.328 6.950 1.00 85.75 82 THR A CA 1
ATOM 694 C C . THR A 1 82 ? 1.661 4.138 5.441 1.00 85.75 82 THR A C 1
ATOM 696 O O . THR A 1 82 ? 1.462 5.091 4.696 1.00 85.75 82 THR A O 1
ATOM 699 N N . MET A 1 83 ? 1.852 2.896 4.992 1.00 88.12 83 MET A N 1
ATOM 700 C CA . MET A 1 83 ? 1.914 2.543 3.572 1.00 88.12 83 MET A CA 1
ATOM 701 C C . MET A 1 83 ? 0.627 2.911 2.817 1.00 88.12 83 MET A C 1
ATOM 703 O O . MET A 1 83 ? 0.680 3.520 1.752 1.00 88.12 83 MET A O 1
ATOM 707 N N . ILE A 1 84 ? -0.546 2.588 3.375 1.00 88.19 84 ILE A N 1
ATOM 708 C CA . ILE A 1 84 ? -1.835 2.966 2.777 1.00 88.19 84 ILE A CA 1
ATOM 709 C C . ILE A 1 84 ? -1.954 4.491 2.691 1.00 88.19 84 ILE A C 1
ATOM 711 O O . ILE A 1 84 ? -2.386 5.018 1.671 1.00 88.19 84 ILE A O 1
ATOM 715 N N . ASN A 1 85 ? -1.573 5.214 3.743 1.00 86.31 85 ASN A N 1
ATOM 716 C CA . ASN A 1 85 ? -1.647 6.672 3.764 1.00 86.31 85 ASN A CA 1
ATOM 717 C C . ASN A 1 85 ? -0.730 7.305 2.706 1.00 86.31 85 ASN A C 1
ATOM 719 O O . ASN A 1 85 ? -1.153 8.220 2.005 1.00 86.31 85 ASN A O 1
ATOM 723 N N . GLU A 1 86 ? 0.497 6.805 2.550 1.00 88.38 86 GLU A N 1
ATOM 724 C CA . GLU A 1 86 ? 1.415 7.243 1.491 1.00 88.38 86 GLU A CA 1
ATOM 725 C C . GLU A 1 86 ? 0.827 7.007 0.100 1.00 88.38 86 GLU A C 1
ATOM 727 O O . GLU A 1 86 ? 0.798 7.930 -0.714 1.00 88.38 86 GLU A O 1
ATOM 732 N N . TYR A 1 87 ? 0.269 5.819 -0.141 1.00 91.56 87 TYR A N 1
ATOM 733 C CA . TYR A 1 87 ? -0.416 5.503 -1.391 1.00 91.56 87 TYR A CA 1
ATOM 734 C C . TYR A 1 87 ? -1.563 6.486 -1.674 1.00 91.56 87 TYR A C 1
ATOM 736 O O . TYR A 1 87 ? -1.630 7.084 -2.744 1.00 91.56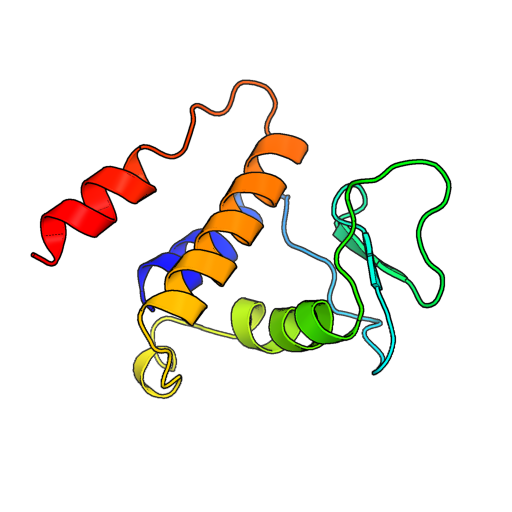 87 TYR A O 1
ATOM 744 N N . TYR A 1 88 ? -2.431 6.745 -0.693 1.00 89.81 88 TYR A N 1
ATOM 745 C CA . TYR A 1 88 ? -3.520 7.714 -0.844 1.00 89.81 88 TYR A CA 1
ATOM 746 C C . TYR A 1 88 ? -3.015 9.127 -1.153 1.00 89.81 88 TYR A C 1
ATOM 748 O O . TYR A 1 88 ? -3.594 9.807 -1.994 1.00 89.81 88 TYR A O 1
ATOM 756 N N . ARG A 1 89 ? -1.926 9.570 -0.515 1.00 87.62 89 ARG A N 1
ATOM 757 C CA . ARG A 1 89 ? -1.339 10.894 -0.765 1.00 87.62 89 ARG A CA 1
ATOM 758 C C . ARG A 1 89 ? -0.754 11.037 -2.168 1.00 87.62 89 ARG A C 1
ATOM 760 O O . ARG A 1 89 ? -0.799 12.135 -2.712 1.00 87.62 89 ARG A O 1
ATOM 767 N N . ILE A 1 90 ? -0.206 9.959 -2.732 1.00 91.62 90 ILE A N 1
ATOM 768 C CA . ILE A 1 90 ? 0.298 9.939 -4.113 1.00 91.62 90 ILE A CA 1
ATOM 769 C C . ILE A 1 90 ? -0.862 10.110 -5.100 1.00 91.62 90 ILE A C 1
ATOM 771 O O . ILE A 1 90 ? -0.764 10.893 -6.041 1.00 91.62 90 ILE A O 1
ATOM 775 N N . HIS A 1 91 ? -1.968 9.404 -4.863 1.00 90.62 91 HIS A N 1
ATOM 776 C CA . HIS A 1 91 ? -3.076 9.306 -5.817 1.00 90.62 91 HIS A CA 1
ATOM 777 C C . HIS A 1 91 ? -4.177 10.359 -5.645 1.00 90.62 91 HIS A C 1
ATOM 779 O O . HIS A 1 91 ? -4.977 10.567 -6.554 1.00 90.62 91 HIS A O 1
ATOM 785 N N . LEU A 1 92 ? -4.231 11.043 -4.501 1.00 88.38 92 LEU A N 1
ATOM 786 C CA . LEU A 1 92 ? -5.209 12.093 -4.214 1.00 88.38 92 LEU A CA 1
ATOM 787 C C . LEU A 1 92 ? -4.490 13.388 -3.793 1.00 88.38 92 LEU A C 1
ATOM 789 O O . LEU A 1 92 ? -4.365 13.677 -2.598 1.00 88.38 92 LEU A O 1
ATOM 793 N N . PRO A 1 93 ? -4.018 14.201 -4.755 1.00 78.31 93 PRO A N 1
ATOM 794 C CA . PRO A 1 93 ? -3.409 15.492 -4.458 1.00 78.31 93 PRO A CA 1
ATOM 795 C C . PRO A 1 93 ? -4.391 16.390 -3.692 1.00 78.31 93 PRO A C 1
ATOM 797 O O . PRO A 1 93 ? -5.517 16.610 -4.130 1.00 78.31 93 PRO A O 1
ATOM 800 N N . GLY A 1 94 ? -3.980 16.902 -2.530 1.00 72.06 94 GLY A N 1
ATOM 801 C CA . GLY A 1 94 ? -4.843 17.711 -1.658 1.00 72.06 94 GLY A CA 1
ATOM 802 C C . GLY A 1 94 ? -5.733 16.903 -0.708 1.00 72.06 94 GLY A C 1
ATOM 803 O O . GLY A 1 94 ? -6.466 17.500 0.081 1.00 72.06 94 GLY A O 1
ATOM 804 N N . PHE A 1 95 ? -5.648 15.568 -0.723 1.00 69.12 95 PHE A N 1
ATOM 805 C CA . PHE A 1 95 ? -6.245 14.758 0.330 1.00 69.12 95 PHE A CA 1
ATOM 806 C C . PHE A 1 95 ? -5.576 15.117 1.658 1.00 69.12 95 PHE A C 1
ATOM 808 O O . PHE A 1 95 ? -4.343 15.047 1.759 1.00 69.12 95 PHE A O 1
ATOM 815 N N . PRO A 1 96 ? -6.351 15.562 2.663 1.00 62.94 96 PRO A N 1
ATOM 816 C CA . PRO A 1 96 ? -5.780 15.921 3.946 1.00 62.94 96 PRO A CA 1
ATOM 817 C C . PRO A 1 96 ? -5.071 14.698 4.523 1.00 62.94 96 PRO A C 1
ATOM 819 O O . PRO A 1 96 ? -5.474 13.561 4.264 1.00 62.94 96 PRO A O 1
ATOM 822 N N . GLU A 1 97 ? -4.028 14.926 5.326 1.00 62.16 97 GLU A N 1
ATOM 823 C CA . GLU A 1 97 ? -3.470 13.854 6.147 1.00 62.16 97 GLU A CA 1
ATOM 824 C C . GLU A 1 97 ? -4.638 13.139 6.825 1.00 62.16 97 GLU A C 1
ATOM 826 O O . GLU A 1 97 ? -5.501 13.797 7.421 1.00 62.16 97 GLU A O 1
ATOM 831 N N . LEU A 1 98 ? -4.701 11.814 6.675 1.00 62.97 98 LEU A N 1
ATOM 832 C CA . LEU A 1 98 ? -5.718 10.999 7.314 1.00 62.97 98 LEU A CA 1
ATOM 833 C C . LEU A 1 98 ? -5.583 11.186 8.830 1.00 62.97 98 LEU A C 1
ATOM 835 O O . LEU A 1 98 ? -4.901 10.422 9.507 1.00 62.97 98 LEU A O 1
ATOM 839 N N . LYS A 1 99 ? -6.270 12.194 9.387 1.00 55.59 99 LYS A N 1
ATOM 840 C CA . LYS A 1 99 ? -6.411 12.414 10.835 1.00 55.59 99 LYS A CA 1
ATOM 841 C C . LYS A 1 99 ? -7.055 11.211 11.504 1.00 55.59 99 LYS A C 1
ATOM 843 O O . LYS A 1 99 ? -6.911 11.036 12.708 1.00 55.59 99 LYS A O 1
ATOM 848 N N . SER A 1 100 ? -7.700 10.349 10.715 1.00 56.12 100 SER A N 1
ATOM 849 C CA . SER A 1 100 ? -8.085 9.017 11.134 1.00 56.12 100 SER A CA 1
ATOM 850 C C . SER A 1 100 ? -6.907 8.243 11.716 1.00 56.12 100 SER A C 1
ATOM 852 O O . SER A 1 100 ? -7.146 7.496 12.628 1.00 56.12 100 SER A O 1
ATOM 854 N N . LEU A 1 101 ? -5.637 8.419 11.342 1.00 56.19 101 LEU A N 1
ATOM 855 C CA . LEU A 1 101 ? -4.560 7.704 12.042 1.00 56.19 101 LEU A CA 1
ATOM 856 C C . LEU A 1 101 ? -4.490 8.058 13.543 1.00 56.19 101 LEU A C 1
ATOM 858 O O . LEU A 1 101 ? -4.340 7.157 14.359 1.00 56.19 101 LEU A O 1
ATOM 862 N N . LYS A 1 102 ? -4.668 9.340 13.898 1.00 54.62 102 LYS A N 1
ATOM 863 C CA . LYS A 1 102 ? -4.752 9.820 15.291 1.00 54.62 102 LYS A CA 1
ATOM 864 C C . LYS A 1 102 ? -6.093 9.480 15.943 1.00 54.62 102 LYS A C 1
ATOM 866 O O . LYS A 1 102 ? -6.108 8.884 17.007 1.00 54.62 102 LYS A O 1
ATOM 871 N N . VAL A 1 103 ? -7.212 9.751 15.271 1.00 52.19 103 VAL A N 1
ATOM 872 C CA . VAL A 1 103 ? -8.564 9.432 15.777 1.00 52.19 103 VAL A CA 1
ATOM 873 C C . VAL A 1 103 ? -8.760 7.914 15.952 1.00 52.19 103 VAL A C 1
ATOM 875 O O . VAL A 1 103 ? -9.410 7.467 16.886 1.00 52.19 103 VAL A O 1
ATOM 878 N N . LEU A 1 104 ? -8.159 7.094 15.088 1.00 50.97 104 LEU A N 1
ATOM 879 C CA . LEU A 1 104 ? -8.149 5.627 15.170 1.00 50.97 104 LEU A CA 1
ATOM 880 C C . LEU A 1 104 ? -7.065 5.084 16.107 1.00 50.97 104 LEU A C 1
ATOM 882 O O . LEU A 1 104 ? -7.009 3.877 16.297 1.00 50.97 104 LEU A O 1
ATOM 886 N N . GLN A 1 105 ? -6.172 5.917 16.640 1.00 52.09 105 GLN A N 1
ATOM 887 C CA . GLN A 1 105 ? -5.318 5.554 17.774 1.00 52.09 105 GLN A CA 1
ATOM 888 C C . GLN A 1 105 ? -6.040 5.885 19.086 1.00 52.09 105 GLN A C 1
ATOM 890 O O . GLN A 1 105 ? -6.095 5.031 19.959 1.00 52.09 105 GLN A O 1
ATOM 895 N N . GLU A 1 106 ? -6.677 7.057 19.167 1.00 43.66 106 GLU A N 1
ATOM 896 C CA . GLU A 1 106 ? -7.416 7.548 20.342 1.00 43.66 106 GLU A CA 1
ATOM 897 C C . GLU A 1 106 ? -8.702 6.759 20.655 1.00 43.66 106 GLU A C 1
ATOM 899 O O . GLU A 1 106 ? -9.106 6.698 21.807 1.00 43.66 106 GLU A O 1
ATOM 904 N N . LEU A 1 107 ? -9.351 6.127 19.668 1.00 41.72 107 LEU A N 1
ATOM 905 C CA . LEU A 1 107 ? -10.544 5.288 19.895 1.00 41.72 107 LEU A CA 1
ATOM 906 C C . LEU A 1 107 ? -10.242 3.888 20.469 1.00 41.72 107 LEU A C 1
ATOM 908 O O . LEU A 1 107 ? -11.179 3.135 20.735 1.00 41.72 107 LEU A O 1
ATOM 912 N N . PHE A 1 108 ? -8.967 3.504 20.601 1.00 46.59 108 PHE A N 1
ATOM 913 C CA . PHE A 1 108 ? -8.556 2.184 21.103 1.00 46.59 108 PHE A CA 1
ATOM 914 C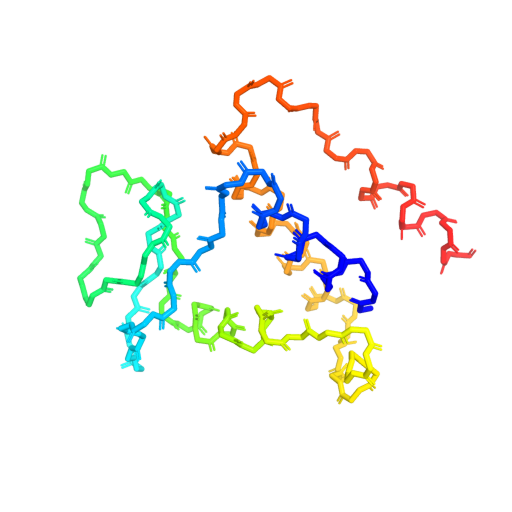 C . PHE A 1 108 ? -7.488 2.248 22.211 1.00 46.59 108 PHE A C 1
ATOM 916 O O . PHE A 1 108 ? -6.848 1.223 22.471 1.00 46.59 108 PHE A O 1
ATOM 923 N N . ASP A 1 109 ? -7.321 3.419 22.835 1.00 40.81 109 ASP A N 1
ATOM 924 C CA . ASP A 1 109 ? -6.842 3.552 24.219 1.00 40.81 109 ASP A CA 1
ATOM 925 C C . ASP A 1 109 ? -8.049 3.561 25.180 1.00 40.81 109 ASP A C 1
ATOM 927 O O . ASP A 1 109 ? -9.125 4.073 24.785 1.00 40.81 109 ASP A O 1
#

InterPro domains:
  IPR003717 Recombination protein O, RecO [PF02565] (1-100)

pLDDT: mean 84.69, std 13.38, range [40.81, 96.81]

Foldseek 3Di:
DVVLQVLQVVCVVVVNHADDPDDDQCWKQQLLVSYTDNDDDDPDPRIGGRVVVVCVVVSNPDHPVCVVVDDDDPVRVVVSVVNSQSSCCSVDPPPPRPCCVVVVVVVVD

Secondary structure (DSSP, 8-state):
-HHHHHHHHHHHHTT-PPP-TT--TT-EEETTTTEEESS--SS-S-EE-HHHHTTHHHHHH--TTTGGG----HHHHHHHHHHHHHHHHHHSTTPPP-THHHHHHHTT-

Radius of gyration: 13.89 Å; chains: 1; bounding box: 30×32×37 Å

Organism: NCBI:txid433724